Protein AF-A0A7S3BKG9-F1 (afdb_monomer_lite)

Foldseek 3Di:
DDDDDDPDPDDPPPPDDPPPDPQDLLNLLLVQLVLVLVLCVQPPVLSNVLSVQVNCVSCDPVNVVCVPPDDDDLVNSVPDPSNDPVNSVQSVVCSVPSHGPVSVVLVPDVLSVQLVVCPVPDVVCDSVNSNVD

Radius of gyration: 18.1 Å; chains: 1; bounding box: 58×47×40 Å

Organism: NCBI:txid676789

Sequence (133 aa):
AELQAPSELLPVCDDGGGDTGPETTNQSIARAFKELIACYTGRDEYRAKPAKRVLAVISGPQFGLAQHAKQFTLADARVLQGVGGKTLAKLEEVIRTGDLQRNRLNAADPKIAAEREMRCRIWGCGASTAAKL

Structure (mm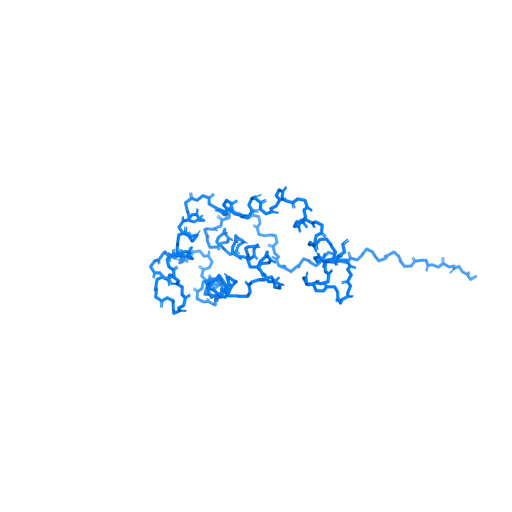CIF, N/CA/C/O backbone):
data_AF-A0A7S3BKG9-F1
#
_entry.id   AF-A0A7S3BKG9-F1
#
loop_
_atom_site.group_PDB
_atom_site.id
_atom_site.type_symbol
_atom_site.label_atom_id
_atom_site.label_alt_id
_atom_site.label_comp_id
_atom_site.label_asym_id
_atom_site.label_entity_id
_atom_site.label_seq_id
_atom_site.pdbx_PDB_ins_code
_atom_site.Cartn_x
_atom_site.Cartn_y
_atom_site.Cartn_z
_atom_site.occupancy
_atom_site.B_iso_or_equiv
_atom_site.auth_seq_id
_atom_site.auth_comp_id
_atom_site.auth_asym_id
_atom_site.auth_atom_id
_atom_site.pdbx_PDB_model_num
ATOM 1 N N . ALA A 1 1 ? 43.945 -32.062 3.521 1.00 45.38 1 ALA A N 1
ATOM 2 C CA . ALA A 1 1 ? 43.355 -30.712 3.564 1.00 45.38 1 ALA A CA 1
ATOM 3 C C . ALA A 1 1 ? 42.028 -30.795 2.831 1.00 45.38 1 ALA A C 1
ATOM 5 O O . ALA A 1 1 ? 42.006 -30.771 1.608 1.00 45.38 1 ALA A O 1
ATOM 6 N N . GLU A 1 2 ? 40.965 -31.080 3.574 1.00 38.84 2 GLU A N 1
ATOM 7 C CA . GLU A 1 2 ? 39.627 -31.309 3.029 1.00 38.84 2 GLU A CA 1
ATOM 8 C C . GLU A 1 2 ? 38.952 -29.960 2.751 1.00 38.84 2 GLU A C 1
ATOM 10 O O . GLU A 1 2 ? 38.921 -29.084 3.615 1.00 38.84 2 GLU A O 1
ATOM 15 N N . LEU A 1 3 ? 38.466 -29.779 1.518 1.00 41.75 3 LEU A N 1
ATOM 16 C CA . LEU A 1 3 ? 37.641 -28.641 1.117 1.00 41.75 3 LEU A CA 1
ATOM 17 C C . LEU A 1 3 ? 36.253 -28.800 1.743 1.00 41.75 3 LEU A C 1
ATOM 19 O O . LEU A 1 3 ? 35.457 -29.624 1.298 1.00 41.75 3 LEU A O 1
ATOM 23 N N . GLN A 1 4 ? 35.957 -27.988 2.750 1.00 33.22 4 GLN A N 1
ATOM 24 C CA . GLN A 1 4 ? 34.630 -27.897 3.344 1.00 33.22 4 GLN A CA 1
ATOM 25 C C . GLN A 1 4 ? 33.879 -26.737 2.680 1.00 33.22 4 GLN A C 1
ATOM 27 O O . GLN A 1 4 ? 34.243 -25.574 2.841 1.00 33.22 4 GLN A O 1
ATOM 32 N N . ALA A 1 5 ? 32.862 -27.059 1.880 1.00 44.72 5 ALA A N 1
ATOM 33 C CA . ALA A 1 5 ? 31.950 -26.071 1.316 1.00 44.72 5 ALA A CA 1
ATOM 34 C C . ALA A 1 5 ? 31.024 -25.537 2.425 1.00 44.72 5 ALA A C 1
ATOM 36 O O . ALA A 1 5 ? 30.349 -26.347 3.070 1.00 44.72 5 ALA A O 1
ATOM 37 N N . PRO A 1 6 ? 30.939 -24.216 2.660 1.00 40.06 6 PRO A N 1
ATOM 38 C CA . PRO A 1 6 ? 29.902 -23.676 3.519 1.00 40.06 6 PRO A CA 1
ATOM 39 C C . PRO A 1 6 ? 28.579 -23.671 2.748 1.00 40.06 6 PRO A C 1
ATOM 41 O O . PRO A 1 6 ? 28.355 -22.887 1.826 1.00 40.06 6 PRO A O 1
ATOM 44 N N . SER A 1 7 ? 27.715 -24.607 3.131 1.00 51.28 7 SER A N 1
ATOM 45 C CA . SER A 1 7 ? 26.286 -24.578 2.854 1.00 51.28 7 SER A CA 1
ATOM 46 C C . SER A 1 7 ? 25.671 -23.444 3.675 1.00 51.28 7 SER A C 1
ATOM 48 O O . SER A 1 7 ? 25.311 -23.642 4.832 1.00 51.28 7 SER A O 1
ATOM 50 N N . GLU A 1 8 ? 25.582 -22.248 3.101 1.00 39.81 8 GLU A N 1
ATOM 51 C CA . GLU A 1 8 ? 24.758 -21.173 3.652 1.00 39.81 8 GLU A CA 1
ATOM 52 C C . GLU A 1 8 ? 23.576 -20.945 2.715 1.00 39.81 8 GLU A C 1
ATOM 54 O O . GLU A 1 8 ? 23.630 -20.213 1.727 1.00 39.81 8 GLU A O 1
ATOM 59 N N . LEU A 1 9 ? 22.491 -21.650 3.041 1.00 40.66 9 LEU A N 1
ATOM 60 C CA . LEU A 1 9 ? 21.132 -21.218 2.754 1.00 40.66 9 LEU A CA 1
ATOM 61 C C . LEU A 1 9 ? 21.041 -19.730 3.092 1.00 40.66 9 LEU A C 1
ATOM 63 O O . LEU A 1 9 ? 21.071 -19.353 4.262 1.00 40.66 9 LEU A O 1
ATOM 67 N N . LEU A 1 10 ? 20.960 -18.893 2.059 1.00 38.03 10 LEU A N 1
ATOM 68 C CA . LEU A 1 10 ? 20.683 -17.477 2.234 1.00 38.03 10 LEU A CA 1
ATOM 69 C C . LEU A 1 10 ? 19.407 -17.348 3.079 1.00 38.03 10 LEU A C 1
ATOM 71 O O . LEU A 1 10 ? 18.390 -17.954 2.718 1.00 38.03 10 LEU A O 1
ATOM 75 N N . PRO A 1 11 ? 19.431 -16.588 4.187 1.00 38.78 11 PRO A N 1
ATOM 76 C CA . PRO A 1 11 ? 18.224 -16.315 4.936 1.00 38.78 11 PRO A CA 1
ATOM 77 C C . PRO A 1 11 ? 17.265 -15.578 4.005 1.00 38.78 11 PRO A C 1
ATOM 79 O O . PRO A 1 11 ? 17.556 -14.491 3.500 1.00 38.78 11 PRO A O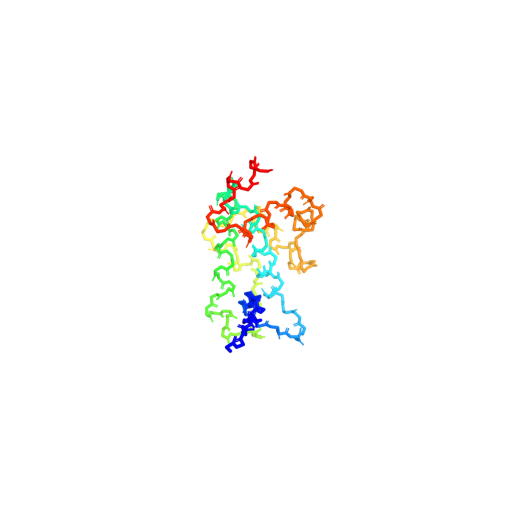 1
ATOM 82 N N . VAL A 1 12 ? 16.110 -16.195 3.762 1.00 42.94 12 VAL A N 1
ATOM 83 C CA . VAL A 1 12 ? 14.924 -15.472 3.320 1.00 42.94 12 VAL A CA 1
ATOM 84 C C . VAL A 1 12 ? 14.772 -14.319 4.307 1.00 42.94 12 VAL A C 1
ATOM 86 O O . VAL A 1 12 ? 14.744 -14.561 5.513 1.00 42.94 12 VAL A O 1
ATOM 89 N N . CYS A 1 13 ? 14.766 -13.079 3.818 1.00 35.78 13 CYS A N 1
ATOM 90 C CA . CYS A 1 13 ? 14.485 -11.912 4.646 1.00 35.78 13 CYS A CA 1
ATOM 91 C C . CYS A 1 13 ? 13.044 -12.025 5.162 1.00 35.78 13 CYS A C 1
ATOM 93 O O . CYS A 1 13 ? 12.105 -11.524 4.544 1.00 35.78 13 CYS A O 1
ATOM 95 N N . ASP A 1 14 ? 12.881 -12.749 6.265 1.00 47.59 14 ASP A N 1
ATOM 96 C CA . ASP A 1 14 ? 11.697 -12.779 7.105 1.00 47.59 14 ASP A CA 1
ATOM 97 C C . ASP A 1 14 ? 11.743 -11.531 7.992 1.00 47.59 14 ASP A C 1
ATOM 99 O O . ASP A 1 14 ? 12.134 -11.561 9.156 1.00 47.59 14 ASP A O 1
ATOM 103 N N . ASP A 1 15 ? 11.409 -10.382 7.405 1.00 42.84 15 ASP A N 1
ATOM 104 C CA . ASP A 1 15 ? 11.136 -9.171 8.174 1.00 42.84 15 ASP A CA 1
ATOM 105 C C . ASP A 1 15 ? 9.692 -9.222 8.692 1.00 42.84 15 ASP A C 1
ATOM 107 O O . ASP A 1 15 ? 8.795 -8.520 8.213 1.00 42.84 15 ASP A O 1
ATOM 111 N N . GLY A 1 16 ? 9.492 -10.061 9.710 1.00 39.16 16 GLY A N 1
ATOM 112 C CA . GLY A 1 16 ? 8.483 -9.833 10.736 1.00 39.16 16 GLY A CA 1
ATOM 113 C C . GLY A 1 16 ? 7.251 -10.729 10.680 1.00 39.16 16 GLY A C 1
ATOM 114 O O . GLY A 1 16 ? 6.204 -10.314 10.191 1.00 39.16 16 GLY A O 1
ATOM 115 N N . GLY A 1 17 ? 7.353 -11.871 11.361 1.00 37.31 17 GLY A N 1
ATOM 116 C CA . GLY A 1 17 ? 6.283 -12.395 12.209 1.00 37.31 17 GLY A CA 1
ATOM 117 C C . GLY A 1 17 ? 5.157 -13.101 11.464 1.00 37.31 17 GLY A C 1
ATOM 118 O O . GLY A 1 17 ? 4.135 -12.502 11.134 1.00 37.31 17 GLY A O 1
ATOM 119 N N . GLY A 1 18 ? 5.310 -14.415 11.301 1.00 34.75 18 GLY A N 1
ATOM 120 C CA . GLY A 1 18 ? 4.194 -15.327 11.076 1.00 34.75 18 GLY A CA 1
ATOM 121 C C . GLY A 1 18 ? 3.268 -15.352 12.292 1.00 34.75 18 GLY A C 1
ATOM 122 O O . GLY A 1 18 ? 3.409 -16.196 13.170 1.00 34.75 18 GLY A O 1
ATOM 123 N N . ASP A 1 19 ? 2.334 -14.410 12.346 1.00 39.31 19 ASP A N 1
ATOM 124 C CA . ASP A 1 19 ? 1.248 -14.382 13.319 1.00 39.31 19 ASP A CA 1
ATOM 125 C C . ASP A 1 19 ? 0.071 -15.176 12.730 1.00 39.31 19 ASP A C 1
ATOM 127 O O . ASP A 1 19 ? -0.783 -14.644 12.022 1.00 39.31 19 ASP A O 1
ATOM 131 N N . THR A 1 20 ? 0.062 -16.497 12.934 1.00 40.81 20 THR A N 1
ATOM 132 C CA . THR A 1 20 ? -1.030 -17.393 12.508 1.00 40.81 20 THR A CA 1
ATOM 133 C C . THR A 1 20 ? -2.229 -17.303 13.460 1.00 40.81 20 THR A C 1
ATOM 135 O O . THR A 1 20 ? -2.703 -18.312 13.985 1.00 40.81 20 THR A O 1
ATOM 138 N N . GLY A 1 21 ? -2.702 -16.082 13.710 1.00 41.19 21 GLY A N 1
ATOM 139 C CA . GLY A 1 21 ? -4.012 -15.778 14.284 1.00 41.19 21 GLY A CA 1
ATOM 140 C C . GLY A 1 21 ? -5.009 -15.372 13.188 1.00 41.19 21 GLY A C 1
ATOM 141 O O . GLY A 1 21 ? -4.619 -15.217 12.029 1.00 41.19 21 GLY A O 1
ATOM 142 N N . PRO A 1 22 ? -6.307 -15.200 13.499 1.00 52.31 22 PRO A N 1
ATOM 143 C CA . PRO A 1 22 ? -7.245 -14.612 12.545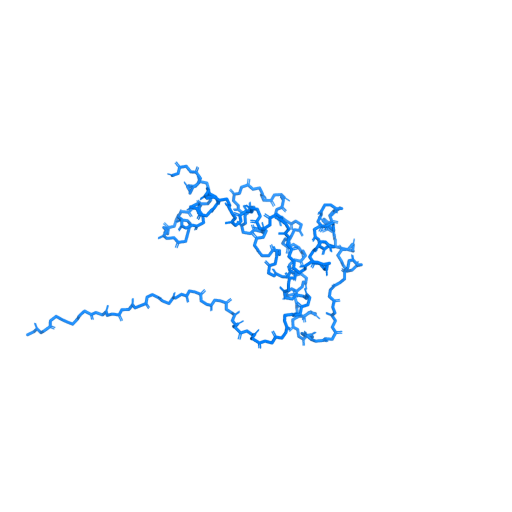 1.00 52.31 22 PRO A CA 1
ATOM 144 C C . PRO A 1 22 ? -6.749 -13.219 12.134 1.00 52.31 22 PRO A C 1
ATOM 146 O O . PRO A 1 22 ? -6.583 -12.345 12.986 1.00 52.31 22 PRO A O 1
ATOM 149 N N . GLU A 1 23 ? -6.499 -13.029 10.833 1.00 61.72 23 GLU A N 1
ATOM 150 C CA . GLU A 1 23 ? -5.982 -11.773 10.285 1.00 61.72 23 GLU A CA 1
ATOM 151 C C . GLU A 1 23 ? -6.898 -10.614 10.701 1.00 61.72 23 GLU A C 1
ATOM 153 O O . GLU A 1 23 ? -8.091 -10.588 10.385 1.00 61.72 23 GLU A O 1
ATOM 158 N N . THR A 1 24 ? -6.355 -9.653 11.449 1.00 75.06 24 THR A N 1
ATOM 159 C CA . THR A 1 24 ? -7.131 -8.475 11.852 1.00 75.06 24 THR A CA 1
ATOM 160 C C . THR A 1 24 ? -7.310 -7.539 10.658 1.00 75.06 24 THR A C 1
ATOM 162 O O . THR A 1 24 ? -6.444 -7.442 9.791 1.00 75.06 24 THR A O 1
ATOM 165 N N . THR A 1 25 ? -8.395 -6.760 10.617 1.00 80.94 25 THR A N 1
ATOM 166 C CA . THR A 1 25 ? -8.621 -5.787 9.528 1.00 80.94 25 THR A CA 1
ATOM 167 C C . THR A 1 25 ? -7.432 -4.837 9.326 1.00 80.94 25 THR A C 1
ATOM 169 O O . THR A 1 25 ? -7.105 -4.488 8.195 1.00 80.94 25 THR A O 1
ATOM 172 N N . ASN A 1 26 ? -6.739 -4.451 10.402 1.00 82.56 26 ASN A N 1
ATOM 173 C CA . ASN A 1 26 ? -5.545 -3.607 10.323 1.00 82.56 26 ASN A CA 1
ATOM 174 C C . ASN A 1 26 ? -4.382 -4.326 9.619 1.00 82.56 26 ASN A C 1
ATOM 176 O O . ASN A 1 26 ? -3.680 -3.697 8.828 1.00 82.56 26 ASN A O 1
ATOM 180 N N . GLN A 1 27 ? -4.200 -5.630 9.859 1.00 83.94 27 GLN A N 1
ATOM 181 C CA . GLN A 1 27 ? -3.217 -6.453 9.147 1.00 83.94 27 GLN A CA 1
ATOM 182 C C . GLN A 1 27 ? -3.568 -6.571 7.658 1.00 83.94 27 GLN A C 1
ATOM 184 O O . GLN A 1 27 ? -2.689 -6.354 6.822 1.00 83.94 27 GLN A O 1
ATOM 189 N N . SER A 1 28 ? -4.842 -6.795 7.311 1.00 85.69 28 SER A N 1
ATOM 190 C CA . SER A 1 28 ? -5.301 -6.823 5.912 1.00 85.69 28 SER A CA 1
ATOM 191 C C . SER A 1 28 ? -5.023 -5.498 5.194 1.00 85.69 28 SER A C 1
ATOM 193 O O . SER A 1 28 ? -4.452 -5.482 4.102 1.00 85.69 28 SER A O 1
ATOM 195 N N . ILE A 1 29 ? -5.355 -4.364 5.828 1.00 88.06 29 ILE A N 1
ATOM 196 C CA . ILE A 1 29 ? -5.075 -3.030 5.276 1.00 88.06 29 ILE A CA 1
ATOM 197 C C . ILE A 1 29 ? -3.570 -2.813 5.130 1.00 88.06 29 ILE A C 1
ATOM 199 O O . ILE A 1 29 ? -3.116 -2.367 4.074 1.00 88.06 29 ILE A O 1
ATOM 203 N N . ALA A 1 30 ? -2.783 -3.149 6.154 1.00 88.75 30 ALA A N 1
ATOM 204 C CA . ALA A 1 30 ? -1.338 -2.986 6.116 1.00 88.75 30 ALA A CA 1
ATOM 205 C C . ALA A 1 30 ? -0.704 -3.817 4.992 1.00 88.75 30 ALA A C 1
ATOM 207 O O . ALA A 1 30 ? 0.097 -3.277 4.227 1.00 88.75 30 ALA A O 1
ATOM 208 N N . ARG A 1 31 ? -1.089 -5.092 4.836 1.00 89.75 31 ARG A N 1
ATOM 209 C CA . ARG A 1 31 ? -0.620 -5.956 3.742 1.00 89.75 31 ARG A CA 1
ATOM 210 C C . ARG A 1 31 ? -0.990 -5.368 2.385 1.00 89.75 31 ARG A C 1
ATOM 212 O O . ARG A 1 31 ? -0.105 -5.120 1.566 1.00 89.75 31 ARG A O 1
ATOM 219 N N . ALA A 1 32 ? -2.271 -5.075 2.170 1.00 91.00 32 ALA A N 1
ATOM 220 C CA . ALA A 1 32 ? -2.755 -4.591 0.884 1.00 91.00 32 ALA A CA 1
ATOM 221 C C . ALA A 1 32 ? -2.078 -3.269 0.479 1.00 91.00 32 ALA A C 1
ATOM 223 O O . ALA A 1 32 ? -1.678 -3.084 -0.674 1.00 91.00 32 ALA A O 1
ATOM 224 N N . PHE A 1 33 ? -1.880 -2.349 1.428 1.00 91.38 33 PHE A N 1
ATOM 225 C CA . PHE A 1 33 ? -1.200 -1.085 1.154 1.00 91.38 33 PHE A CA 1
ATOM 226 C C . PHE A 1 33 ? 0.311 -1.259 0.963 1.00 91.38 33 PHE A C 1
ATOM 228 O O . PHE A 1 33 ? 0.865 -0.588 0.093 1.00 91.38 33 PHE A O 1
ATOM 235 N N . LYS A 1 34 ? 0.982 -2.167 1.689 1.00 90.81 34 LYS A N 1
ATOM 236 C CA . LYS A 1 34 ? 2.400 -2.506 1.452 1.00 90.81 34 LYS A CA 1
ATOM 237 C C . LYS A 1 34 ? 2.622 -2.997 0.020 1.00 90.81 34 LYS A C 1
ATOM 239 O O . LYS A 1 34 ? 3.497 -2.477 -0.672 1.00 90.81 34 LYS A O 1
ATOM 244 N N . GLU A 1 35 ? 1.802 -3.932 -0.450 1.00 89.44 35 GLU A N 1
ATOM 245 C CA . GLU A 1 35 ? 1.881 -4.462 -1.818 1.00 89.44 35 GLU A CA 1
ATOM 246 C C . GLU A 1 35 ? 1.613 -3.385 -2.873 1.00 89.44 35 GLU A C 1
ATOM 248 O O . GLU A 1 35 ? 2.358 -3.249 -3.850 1.00 89.44 35 GLU A O 1
ATOM 253 N N . LEU A 1 36 ? 0.596 -2.551 -2.642 1.00 89.25 36 LEU A N 1
ATOM 254 C CA . LEU A 1 36 ? 0.272 -1.435 -3.522 1.00 89.25 36 LEU A CA 1
ATOM 255 C C . LEU A 1 36 ? 1.440 -0.440 -3.624 1.00 89.25 36 LEU A C 1
ATOM 257 O O . LEU A 1 36 ? 1.779 0.021 -4.716 1.00 89.25 36 LEU A O 1
ATOM 261 N N . ILE A 1 37 ? 2.067 -0.107 -2.492 1.00 89.75 37 ILE A N 1
ATOM 262 C CA . ILE A 1 37 ? 3.234 0.779 -2.431 1.00 89.75 37 ILE A CA 1
ATOM 263 C C . ILE A 1 37 ? 4.415 0.149 -3.165 1.00 89.75 37 ILE A C 1
ATOM 265 O O . ILE A 1 37 ? 5.072 0.846 -3.940 1.00 89.75 37 ILE A O 1
ATOM 269 N N . ALA A 1 38 ? 4.679 -1.143 -2.968 1.00 84.94 38 ALA A N 1
ATOM 270 C CA . ALA A 1 38 ? 5.769 -1.848 -3.638 1.00 84.94 38 ALA A CA 1
ATOM 271 C C . ALA A 1 38 ? 5.624 -1.812 -5.169 1.00 84.94 38 ALA A C 1
ATOM 273 O O . ALA A 1 38 ? 6.620 -1.618 -5.873 1.00 84.94 38 ALA A O 1
ATOM 274 N N . CYS A 1 39 ? 4.388 -1.909 -5.673 1.00 84.38 39 CYS A N 1
ATOM 275 C CA . CYS A 1 39 ? 4.083 -1.813 -7.101 1.00 84.38 39 CYS A CA 1
ATOM 276 C C . CYS A 1 39 ? 4.314 -0.408 -7.682 1.00 84.38 39 CYS A C 1
ATOM 278 O O . CYS A 1 39 ? 4.733 -0.280 -8.832 1.00 84.38 39 CYS A O 1
ATOM 280 N N . TYR A 1 40 ? 4.036 0.655 -6.920 1.00 83.69 40 TYR A N 1
ATOM 281 C CA . TYR A 1 40 ? 4.221 2.034 -7.396 1.00 83.69 40 TYR A CA 1
ATOM 282 C C . TYR A 1 40 ? 5.622 2.596 -7.142 1.00 83.69 40 TYR A C 1
ATOM 284 O O . TYR A 1 40 ? 6.049 3.506 -7.854 1.00 83.69 40 TYR A O 1
ATOM 292 N N . THR A 1 41 ? 6.339 2.089 -6.140 1.00 78.62 41 THR A N 1
ATOM 293 C CA . THR A 1 41 ? 7.657 2.609 -5.756 1.00 78.62 41 THR A CA 1
ATOM 294 C C . THR A 1 41 ? 8.646 2.439 -6.906 1.00 78.62 41 THR A C 1
ATOM 296 O O . THR A 1 41 ? 8.876 1.327 -7.380 1.00 78.62 41 THR A O 1
ATOM 299 N N . GLY A 1 42 ? 9.217 3.561 -7.354 1.00 70.44 42 GLY A N 1
ATOM 300 C CA . GLY A 1 42 ? 10.124 3.619 -8.501 1.00 70.44 42 GLY A CA 1
ATOM 301 C C . GLY A 1 42 ? 9.449 3.702 -9.879 1.00 70.44 42 GLY A C 1
ATOM 302 O O . GLY A 1 42 ? 10.155 3.756 -10.879 1.00 70.44 42 GLY A O 1
ATOM 303 N N . ARG A 1 43 ? 8.108 3.755 -9.944 1.00 74.62 43 ARG A N 1
ATOM 304 C CA . ARG A 1 43 ? 7.342 4.052 -11.173 1.00 74.62 43 ARG A CA 1
ATOM 305 C C . ARG A 1 43 ? 6.527 5.339 -11.051 1.00 74.62 43 ARG A C 1
ATOM 307 O O . ARG A 1 43 ? 6.560 6.178 -11.941 1.00 74.62 43 ARG A O 1
ATOM 314 N N . ASP A 1 44 ? 5.794 5.490 -9.947 1.00 81.12 44 ASP A N 1
ATOM 315 C CA . ASP A 1 44 ? 4.930 6.643 -9.674 1.00 81.12 44 ASP A CA 1
ATOM 316 C C . ASP A 1 44 ? 4.873 6.915 -8.159 1.00 81.12 44 ASP A C 1
ATOM 318 O O . ASP A 1 44 ? 3.996 6.448 -7.423 1.00 81.12 44 ASP A O 1
ATOM 322 N N . GLU A 1 45 ? 5.849 7.690 -7.682 1.00 82.62 45 GLU A N 1
ATOM 323 C CA . GLU A 1 45 ? 5.982 8.082 -6.274 1.00 82.62 45 GLU A CA 1
ATOM 324 C C . GLU A 1 45 ? 4.754 8.874 -5.783 1.00 82.62 45 GLU A C 1
ATOM 326 O O . GLU A 1 45 ? 4.362 8.772 -4.617 1.00 82.62 45 GLU A O 1
ATOM 331 N N . TYR A 1 46 ? 4.108 9.645 -6.668 1.00 84.19 46 TYR A N 1
ATOM 332 C CA . TYR A 1 46 ? 2.932 10.448 -6.331 1.00 84.19 46 TYR A CA 1
ATOM 333 C C . TYR A 1 46 ? 1.735 9.568 -5.972 1.00 84.19 46 TYR A C 1
ATOM 335 O O . TYR A 1 46 ? 1.002 9.892 -5.037 1.00 84.19 46 TYR A O 1
ATOM 343 N N . ARG A 1 47 ? 1.569 8.421 -6.642 1.00 82.75 47 ARG A N 1
ATO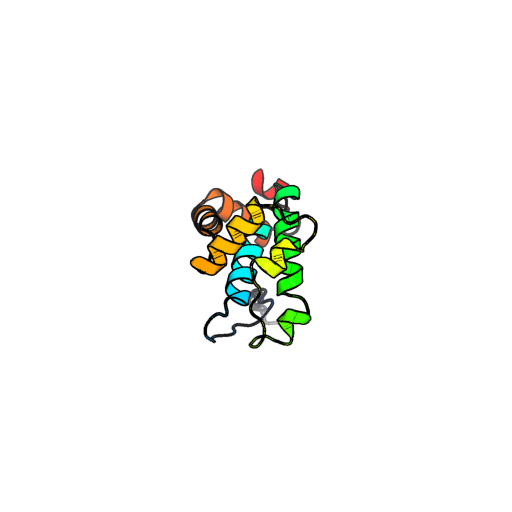M 344 C CA . ARG A 1 47 ? 0.538 7.427 -6.294 1.00 82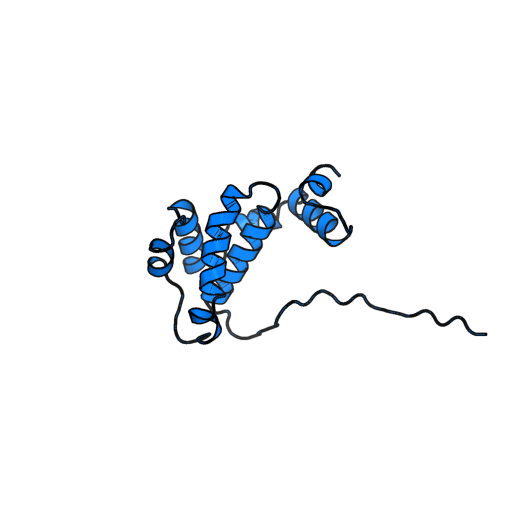.75 47 ARG A CA 1
ATOM 345 C C . ARG A 1 47 ? 0.863 6.635 -5.034 1.00 82.75 47 ARG A C 1
ATOM 347 O O . ARG A 1 47 ? -0.061 6.225 -4.331 1.00 82.75 47 ARG A O 1
ATOM 354 N N . ALA A 1 48 ? 2.144 6.436 -4.732 1.00 86.31 48 ALA A N 1
ATOM 355 C CA . ALA A 1 48 ? 2.575 5.724 -3.532 1.00 86.31 48 ALA A CA 1
ATOM 356 C C . ALA A 1 48 ? 2.426 6.572 -2.256 1.00 86.31 48 ALA A C 1
ATOM 358 O O . ALA A 1 48 ? 2.079 6.039 -1.205 1.00 86.31 48 ALA A O 1
ATOM 359 N N . LYS A 1 49 ? 2.656 7.892 -2.327 1.00 88.94 49 LYS A N 1
ATOM 360 C CA . LYS A 1 49 ? 2.679 8.796 -1.157 1.00 88.94 49 LYS A CA 1
ATOM 361 C C . LYS A 1 49 ? 1.414 8.738 -0.280 1.00 88.94 49 LYS A C 1
ATOM 363 O O . LYS A 1 49 ? 1.568 8.566 0.929 1.00 88.94 49 LYS A O 1
ATOM 368 N N . PRO A 1 50 ? 0.182 8.843 -0.815 1.00 87.44 50 PRO A N 1
ATOM 369 C CA . PRO A 1 50 ? -1.023 8.735 0.007 1.00 87.44 50 PRO A CA 1
ATOM 370 C C . PRO A 1 50 ? -1.165 7.363 0.675 1.00 87.44 50 PRO A C 1
ATOM 372 O O . PRO A 1 50 ? -1.574 7.285 1.828 1.00 87.44 50 PRO A O 1
ATOM 375 N N . ALA A 1 51 ? -0.784 6.288 -0.023 1.00 88.12 51 ALA A N 1
ATOM 376 C CA . ALA A 1 51 ? -0.811 4.935 0.526 1.00 88.12 51 ALA A CA 1
ATOM 377 C C . ALA A 1 51 ? 0.227 4.754 1.650 1.00 88.12 51 ALA A C 1
ATOM 379 O O . ALA A 1 51 ? -0.096 4.187 2.691 1.00 88.12 51 ALA A O 1
ATOM 380 N N . LYS A 1 52 ? 1.438 5.311 1.490 1.00 89.56 52 LYS A N 1
ATOM 381 C CA . LYS A 1 52 ? 2.482 5.334 2.532 1.00 89.56 52 LYS A CA 1
ATOM 382 C C . LYS A 1 52 ? 1.998 6.038 3.805 1.00 89.56 52 LYS A C 1
ATOM 384 O O . LYS A 1 52 ? 2.288 5.570 4.898 1.00 89.56 52 LYS A O 1
ATOM 389 N N . ARG A 1 53 ? 1.232 7.131 3.676 1.00 87.69 53 ARG A N 1
ATOM 390 C CA . ARG A 1 53 ? 0.656 7.854 4.828 1.00 87.69 53 ARG A CA 1
ATOM 391 C C . ARG A 1 53 ? -0.348 7.004 5.603 1.00 87.69 53 ARG A C 1
ATOM 393 O O . ARG A 1 53 ? -0.257 6.948 6.821 1.00 87.69 53 ARG A O 1
ATOM 400 N N . VAL A 1 54 ? -1.263 6.330 4.904 1.00 86.19 54 VAL A N 1
ATOM 401 C CA . VAL A 1 54 ? -2.224 5.406 5.535 1.00 86.19 54 VAL A CA 1
ATOM 402 C C . VAL A 1 54 ? -1.483 4.284 6.264 1.00 86.19 54 VAL A C 1
ATOM 404 O O . VAL A 1 54 ? -1.747 4.036 7.437 1.00 86.19 54 VAL A O 1
ATOM 407 N N . LEU A 1 55 ? -0.493 3.669 5.609 1.00 88.31 55 LEU A N 1
ATOM 408 C CA . LEU A 1 55 ? 0.311 2.608 6.212 1.00 88.31 55 LEU A CA 1
ATOM 409 C C . LEU A 1 55 ? 1.063 3.083 7.467 1.00 88.31 55 LEU A C 1
ATOM 411 O O . LEU A 1 55 ? 1.060 2.382 8.470 1.00 88.31 55 LEU A O 1
ATOM 415 N N . ALA A 1 56 ? 1.659 4.278 7.442 1.00 85.81 56 ALA A N 1
ATOM 416 C CA . ALA A 1 56 ? 2.401 4.821 8.581 1.00 85.81 56 ALA A CA 1
ATOM 417 C C . ALA A 1 56 ? 1.528 5.018 9.831 1.00 85.81 56 ALA A C 1
ATOM 419 O O . ALA A 1 56 ? 2.010 4.856 10.948 1.00 85.81 56 ALA A O 1
ATOM 420 N N . VAL A 1 57 ? 0.246 5.349 9.653 1.00 83.94 57 VAL A N 1
ATOM 421 C CA . VAL A 1 57 ? -0.694 5.500 10.772 1.00 83.94 57 VAL A CA 1
ATOM 422 C C . VAL A 1 57 ? -1.064 4.139 11.351 1.00 83.94 57 VAL A C 1
ATOM 424 O O . VAL A 1 57 ? -0.987 3.958 12.561 1.00 83.94 57 VAL A O 1
ATOM 427 N N . ILE A 1 58 ? -1.390 3.169 10.494 1.00 80.00 58 ILE A N 1
ATOM 428 C CA . ILE A 1 58 ? -1.788 1.812 10.907 1.00 80.00 58 ILE A CA 1
ATOM 429 C C . ILE A 1 58 ? -0.619 1.051 11.542 1.00 80.00 58 ILE A C 1
ATOM 431 O O . ILE A 1 58 ? -0.809 0.292 12.485 1.00 80.00 58 ILE A O 1
ATOM 435 N N . SER A 1 59 ? 0.600 1.255 11.043 1.00 76.38 59 SER A N 1
ATOM 436 C CA . SER A 1 59 ? 1.823 0.690 11.624 1.00 76.38 59 SER A CA 1
ATOM 437 C C . SER A 1 59 ? 2.389 1.533 12.773 1.00 76.38 59 SER A C 1
ATOM 439 O O . SER A 1 59 ? 3.391 1.155 13.373 1.00 76.38 59 SER A O 1
ATOM 441 N N . GLY A 1 60 ? 1.778 2.680 13.077 1.00 72.00 60 GLY A N 1
ATOM 442 C CA . GLY A 1 60 ? 2.204 3.559 14.156 1.00 72.00 60 GLY A CA 1
ATOM 443 C C . GLY A 1 60 ? 1.868 2.990 15.540 1.00 72.00 60 GLY A C 1
ATOM 444 O O . GLY A 1 60 ? 0.962 2.166 15.675 1.00 72.00 60 GLY A O 1
ATOM 445 N N . PRO A 1 61 ? 2.534 3.470 16.605 1.00 60.38 61 PRO A N 1
ATOM 446 C CA . PRO A 1 61 ? 2.393 2.930 17.963 1.00 60.38 61 PRO A CA 1
ATOM 447 C C . PRO A 1 61 ? 0.954 2.968 18.503 1.00 60.38 61 PRO A C 1
ATOM 449 O O . PRO A 1 61 ? 0.580 2.118 19.303 1.00 60.38 61 PRO A O 1
ATOM 452 N N . GLN A 1 62 ? 0.123 3.897 18.014 1.00 63.09 62 GLN A N 1
ATOM 453 C CA . GLN A 1 62 ? -1.296 4.020 18.380 1.00 63.09 62 GLN A CA 1
ATOM 454 C C . GLN A 1 62 ? -2.131 2.784 18.002 1.00 63.09 62 GLN A C 1
ATOM 456 O O . GLN A 1 62 ? -3.101 2.469 18.683 1.00 63.09 62 GLN A O 1
ATOM 461 N N . PHE A 1 63 ? -1.750 2.090 16.926 1.00 63.75 63 PHE A N 1
ATOM 462 C CA . PHE A 1 63 ? -2.411 0.880 16.431 1.00 63.75 63 PHE A CA 1
ATOM 463 C C . PHE A 1 63 ? -1.541 -0.373 16.632 1.00 63.75 63 PHE A C 1
ATOM 465 O O . PHE A 1 63 ? -2.073 -1.470 16.771 1.00 63.75 63 PHE A O 1
ATOM 472 N N . GLY A 1 64 ? -0.216 -0.209 16.714 1.00 53.75 64 GLY A N 1
ATOM 473 C CA . GLY A 1 64 ? 0.751 -1.286 16.939 1.00 53.75 64 GLY A CA 1
ATOM 474 C C . GLY A 1 64 ? 0.840 -1.790 18.384 1.00 53.75 64 GLY A C 1
ATOM 475 O O . GLY A 1 64 ? 1.156 -2.955 18.579 1.00 53.75 64 GLY A O 1
ATOM 476 N N . LEU A 1 65 ? 0.532 -0.965 19.395 1.00 48.81 65 LEU A N 1
ATOM 477 C CA . LEU A 1 65 ? 0.471 -1.406 20.804 1.00 48.81 65 LEU A CA 1
ATOM 478 C C . LEU A 1 65 ? -0.919 -1.924 21.202 1.00 48.81 65 LEU A C 1
ATOM 480 O O . LEU A 1 65 ? -1.070 -2.630 22.193 1.00 48.81 65 LEU A O 1
ATOM 484 N N . ALA A 1 66 ? -1.938 -1.575 20.417 1.00 52.16 66 ALA A N 1
ATOM 485 C CA . ALA A 1 66 ? -3.336 -1.902 20.655 1.00 52.16 66 ALA A CA 1
ATOM 486 C C . ALA A 1 66 ? -3.860 -2.889 19.604 1.00 52.16 66 ALA A C 1
ATOM 488 O O . ALA A 1 66 ? -4.985 -2.714 19.131 1.00 52.16 66 ALA A O 1
ATOM 489 N N . GLN A 1 67 ? -3.056 -3.906 19.249 1.00 51.06 67 GLN A N 1
ATOM 490 C CA . GLN A 1 67 ? -3.304 -4.885 18.170 1.00 51.06 67 GLN A CA 1
ATOM 491 C C . GLN A 1 67 ? -4.719 -5.510 18.173 1.00 51.06 67 GLN A C 1
ATOM 493 O O . GLN A 1 67 ? -5.148 -6.036 17.149 1.00 51.06 67 GLN A O 1
ATOM 498 N N . HIS A 1 68 ? -5.479 -5.375 19.269 1.00 49.44 68 HIS A N 1
ATOM 499 C CA . HIS A 1 68 ? -6.852 -5.866 19.415 1.00 49.44 68 HIS A CA 1
ATOM 500 C C . HIS A 1 68 ? -7.925 -4.829 19.816 1.00 49.44 68 HIS A C 1
ATOM 502 O O . HIS A 1 68 ? -9.099 -5.185 19.824 1.00 49.44 68 HIS A O 1
ATOM 508 N N . ALA A 1 69 ? -7.594 -3.570 20.141 1.00 52.72 69 ALA A N 1
ATOM 509 C CA . ALA A 1 69 ? -8.573 -2.646 20.747 1.00 52.72 69 ALA A CA 1
ATOM 510 C C . ALA A 1 69 ? -9.114 -1.554 19.808 1.00 52.72 69 ALA A C 1
ATOM 512 O O . ALA A 1 69 ? -10.228 -1.075 20.016 1.00 52.72 69 ALA A O 1
ATOM 513 N N . LYS A 1 70 ? -8.361 -1.145 18.775 1.00 67.62 70 LYS A N 1
ATOM 514 C CA . LYS A 1 70 ? -8.793 -0.070 17.866 1.00 67.62 70 LYS A CA 1
ATOM 515 C C . LYS A 1 70 ? -8.614 -0.463 16.402 1.00 67.62 70 LYS A C 1
ATOM 517 O O . LYS A 1 70 ? -7.504 -0.521 15.876 1.00 67.62 70 LYS A O 1
ATOM 522 N N . GLN A 1 71 ? -9.732 -0.718 15.732 1.00 72.50 71 GLN A N 1
ATOM 523 C CA . GLN A 1 71 ? -9.771 -0.920 14.287 1.00 72.50 71 GLN A CA 1
ATOM 524 C C . GLN A 1 71 ? -9.565 0.428 13.585 1.00 72.50 71 GLN A C 1
ATOM 526 O O . GLN A 1 71 ? -10.168 1.428 13.972 1.00 72.50 71 GLN A O 1
ATOM 531 N N . PHE A 1 72 ? -8.701 0.467 12.573 1.00 79.44 72 PHE A N 1
ATOM 532 C CA . PHE A 1 72 ? -8.524 1.645 11.732 1.00 79.44 72 PHE A CA 1
ATOM 533 C C . PHE A 1 72 ? -9.737 1.807 10.815 1.00 79.44 72 PHE A C 1
ATOM 535 O O . PHE A 1 72 ? -10.135 0.867 10.125 1.00 79.44 72 PHE A O 1
ATOM 542 N N . THR A 1 73 ? -10.329 2.999 10.798 1.00 81.88 73 THR A N 1
ATOM 543 C CA . THR A 1 73 ? -11.575 3.267 10.073 1.00 81.88 73 THR A CA 1
ATOM 544 C C . THR A 1 73 ? -11.385 4.256 8.924 1.00 81.88 73 THR A C 1
ATOM 546 O O . THR A 1 73 ? -10.392 4.979 8.822 1.00 81.88 73 THR A O 1
ATOM 549 N N . LEU A 1 74 ? -12.397 4.352 8.056 1.00 83.62 74 LEU A N 1
ATOM 550 C CA . LEU A 1 74 ? -12.447 5.384 7.016 1.00 83.62 74 LEU A CA 1
ATOM 551 C C . LEU A 1 74 ? -12.438 6.807 7.593 1.00 83.62 74 LEU A C 1
ATOM 553 O O . LEU A 1 74 ? -11.922 7.716 6.943 1.00 83.62 74 LEU A O 1
ATOM 557 N N . ALA A 1 75 ? -12.996 7.014 8.789 1.00 82.75 75 ALA A N 1
ATOM 558 C CA . ALA A 1 75 ? -12.985 8.316 9.450 1.00 82.75 75 ALA A CA 1
ATOM 559 C C . ALA A 1 75 ? -11.556 8.730 9.831 1.00 82.75 75 ALA A C 1
ATOM 561 O O . ALA A 1 75 ? -11.160 9.863 9.554 1.00 82.75 75 ALA A O 1
ATOM 562 N N . ASP A 1 76 ? -10.761 7.789 10.351 1.00 81.25 76 ASP A N 1
ATOM 563 C CA . ASP A 1 76 ? -9.348 8.017 10.673 1.00 81.25 76 ASP A CA 1
ATOM 564 C C . ASP A 1 76 ? -8.537 8.379 9.422 1.00 81.25 76 ASP A C 1
ATOM 566 O O . ASP A 1 76 ? -7.654 9.229 9.470 1.00 81.25 76 ASP A O 1
ATOM 570 N N . ALA A 1 77 ? -8.855 7.785 8.269 1.00 82.56 77 ALA A N 1
ATOM 571 C CA . ALA A 1 77 ? -8.169 8.098 7.018 1.00 82.56 77 ALA A CA 1
ATOM 572 C C . ALA A 1 77 ? -8.566 9.455 6.415 1.00 82.56 77 ALA A C 1
ATOM 574 O O . ALA A 1 77 ? -7.741 10.094 5.763 1.00 82.56 77 ALA A O 1
ATOM 575 N N . ARG A 1 78 ? -9.809 9.910 6.619 1.00 84.88 78 ARG A N 1
ATOM 576 C CA . ARG A 1 78 ? -10.309 11.195 6.088 1.00 84.88 78 ARG A CA 1
ATOM 577 C C . ARG A 1 78 ? -9.627 12.405 6.714 1.00 84.88 78 ARG A C 1
ATOM 579 O O . ARG A 1 78 ? -9.496 13.428 6.050 1.00 84.88 78 ARG A O 1
ATOM 586 N N . VAL A 1 79 ? -9.189 12.290 7.966 1.00 84.69 79 VAL A N 1
ATOM 587 C CA . VAL A 1 79 ? -8.477 13.371 8.663 1.00 84.69 79 VAL A CA 1
ATOM 588 C C . VAL A 1 79 ? -6.996 13.459 8.273 1.00 84.69 79 VAL A C 1
ATOM 590 O O . VAL A 1 79 ? -6.317 14.416 8.640 1.00 84.69 79 VAL A O 1
ATOM 593 N N . LEU A 1 80 ? -6.474 12.495 7.504 1.00 81.81 80 LEU A N 1
ATOM 594 C CA . LEU A 1 80 ? -5.076 12.489 7.078 1.00 81.81 80 LEU A CA 1
ATOM 595 C C . LEU A 1 80 ? -4.841 13.454 5.913 1.00 81.81 80 LEU A C 1
ATOM 597 O O . LEU A 1 80 ? -5.316 13.257 4.792 1.00 81.81 80 LEU A O 1
ATOM 601 N N . GLN A 1 81 ? -4.001 14.462 6.149 1.00 80.38 81 GLN A N 1
ATOM 602 C CA . GLN A 1 81 ? -3.589 15.399 5.109 1.00 80.38 81 GLN A CA 1
ATOM 603 C C . GLN A 1 81 ? -2.934 14.663 3.925 1.00 80.38 81 GLN A C 1
ATOM 605 O O . GLN A 1 81 ? -1.958 13.919 4.080 1.00 80.38 81 GLN A O 1
ATOM 610 N N . GLY A 1 82 ? -3.454 14.908 2.719 1.00 80.94 82 GLY A N 1
ATOM 611 C CA . GLY A 1 82 ? -2.964 14.307 1.474 1.00 80.94 82 GLY A CA 1
ATOM 612 C C . GLY A 1 82 ? -3.566 12.938 1.134 1.00 80.94 82 GLY A C 1
ATOM 613 O O . GLY A 1 82 ? -3.183 12.349 0.121 1.00 80.94 82 GLY A O 1
ATO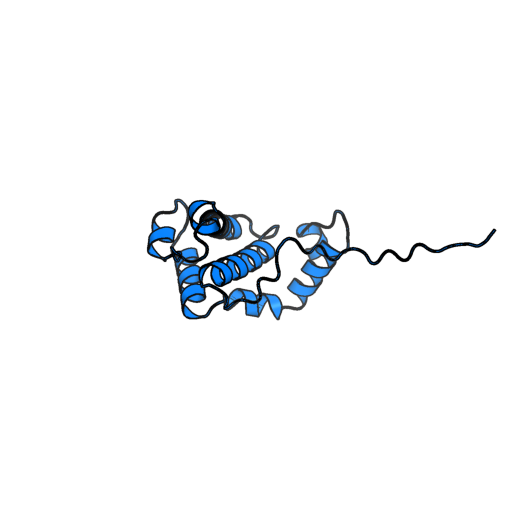M 614 N N . VAL A 1 83 ? -4.515 12.432 1.929 1.00 84.56 83 VAL A N 1
ATOM 615 C CA . VAL A 1 83 ? -5.322 11.253 1.585 1.00 84.56 83 VAL A CA 1
ATOM 616 C C . VAL A 1 83 ? -6.584 11.712 0.853 1.00 84.56 83 VAL A C 1
ATOM 618 O O . VAL A 1 83 ? -7.530 12.216 1.445 1.00 84.56 83 VAL A O 1
ATOM 621 N N . GLY A 1 84 ? -6.579 11.570 -0.474 1.00 87.56 84 GLY A N 1
ATOM 622 C CA . GLY A 1 84 ? -7.713 11.939 -1.328 1.00 87.56 84 GLY A CA 1
ATOM 623 C C . GLY A 1 84 ? -8.720 10.804 -1.542 1.00 87.56 84 GLY A C 1
ATOM 624 O O . GLY A 1 84 ? -8.470 9.648 -1.193 1.00 87.56 84 GLY A O 1
ATOM 625 N N . GLY A 1 85 ? -9.829 11.114 -2.224 1.00 88.25 85 GLY A N 1
ATOM 626 C CA . GLY A 1 85 ? -10.940 10.178 -2.460 1.00 88.25 85 GLY A CA 1
ATOM 627 C C . GLY A 1 85 ? -10.540 8.839 -3.092 1.00 88.25 85 GLY A C 1
ATOM 628 O O . GLY A 1 85 ? -11.061 7.800 -2.707 1.00 88.25 85 GLY A O 1
ATOM 629 N N . LYS A 1 86 ? -9.542 8.820 -3.987 1.00 89.81 86 LYS A N 1
ATOM 630 C CA . LYS A 1 86 ? -9.043 7.569 -4.596 1.00 89.81 86 LYS A CA 1
ATOM 631 C C . LYS A 1 86 ? -8.368 6.633 -3.590 1.00 89.81 86 LYS A C 1
ATOM 633 O O . LYS A 1 86 ? -8.434 5.421 -3.752 1.00 89.81 86 LYS A O 1
ATOM 638 N N . THR A 1 87 ? -7.691 7.177 -2.583 1.00 89.62 87 THR A N 1
ATOM 639 C CA . THR A 1 87 ? -7.048 6.377 -1.531 1.00 89.62 87 THR A CA 1
ATOM 640 C C . THR A 1 87 ? -8.081 5.899 -0.518 1.00 89.62 87 THR A C 1
ATOM 642 O O . THR A 1 87 ? -7.995 4.763 -0.066 1.00 89.62 87 THR A O 1
ATOM 645 N N . LEU A 1 88 ? -9.090 6.726 -0.225 1.00 90.62 88 LEU A N 1
ATOM 646 C CA . LEU A 1 88 ? -10.225 6.339 0.617 1.00 90.62 88 LEU A CA 1
ATOM 647 C C . LEU A 1 88 ? -11.041 5.205 -0.013 1.00 90.62 88 LEU A C 1
ATOM 649 O O . LEU A 1 88 ? -11.342 4.243 0.678 1.00 90.62 88 LEU A O 1
ATOM 653 N N . ALA A 1 89 ? -11.313 5.263 -1.320 1.00 92.12 89 ALA A N 1
ATOM 654 C CA . ALA A 1 89 ? -12.008 4.190 -2.033 1.00 92.12 89 ALA A CA 1
ATOM 655 C C . ALA A 1 89 ? -11.241 2.858 -1.971 1.00 92.12 89 ALA A C 1
ATOM 657 O O . ALA A 1 89 ? -11.831 1.805 -1.762 1.00 92.12 89 ALA A O 1
ATOM 658 N N . LYS A 1 90 ? -9.907 2.903 -2.090 1.00 92.06 90 LYS A N 1
ATOM 659 C CA . LYS A 1 90 ? -9.050 1.720 -1.910 1.00 92.06 90 LYS A CA 1
ATOM 660 C C . LYS A 1 90 ? -9.096 1.195 -0.477 1.00 92.06 90 LYS A C 1
ATOM 662 O O . LYS A 1 90 ? -9.149 -0.005 -0.264 1.00 92.06 90 LYS A O 1
ATOM 667 N N . LEU A 1 91 ? -9.073 2.081 0.514 1.00 90.25 91 LEU A N 1
ATOM 668 C CA . LEU A 1 91 ? -9.192 1.676 1.912 1.00 90.25 91 LEU A CA 1
ATOM 669 C C . LEU A 1 91 ? -10.544 1.003 2.188 1.00 90.25 91 LEU A C 1
ATOM 671 O O . LEU A 1 91 ? -10.587 -0.042 2.827 1.00 90.25 91 LEU A O 1
ATOM 675 N N . GLU A 1 92 ? -11.628 1.576 1.671 1.00 90.88 92 GLU A N 1
ATOM 676 C CA . GLU A 1 92 ? -12.977 1.016 1.763 1.00 90.88 92 GLU A CA 1
ATOM 677 C C . GLU A 1 92 ? -13.062 -0.364 1.101 1.00 90.88 92 GLU A C 1
ATOM 679 O O . GLU A 1 92 ? -13.634 -1.295 1.665 1.00 90.88 92 GLU A O 1
ATOM 684 N N . GLU A 1 93 ? -12.426 -0.528 -0.060 1.00 91.94 93 GLU A N 1
ATOM 685 C CA . GLU A 1 93 ? -12.320 -1.812 -0.750 1.00 91.94 93 GLU A CA 1
ATOM 686 C C . GLU A 1 93 ? -11.629 -2.879 0.111 1.00 91.94 93 GLU A C 1
ATOM 688 O O . GLU A 1 93 ? -12.149 -3.993 0.222 1.00 91.94 93 GLU A O 1
ATOM 693 N N . VAL A 1 94 ? -10.515 -2.539 0.771 1.00 91.06 94 VAL A N 1
ATOM 694 C CA . VAL A 1 94 ? -9.809 -3.484 1.652 1.00 91.06 94 VAL A CA 1
ATOM 695 C C . VAL A 1 94 ? -10.631 -3.810 2.891 1.00 91.06 94 VAL A C 1
ATOM 697 O O . VAL A 1 94 ? -10.723 -4.974 3.258 1.00 91.06 94 VAL A O 1
ATOM 700 N N . ILE A 1 95 ? -11.275 -2.820 3.513 1.00 87.56 95 ILE A N 1
ATOM 701 C CA . ILE A 1 95 ? -12.151 -3.059 4.671 1.00 87.56 95 ILE A CA 1
ATOM 702 C C . ILE A 1 95 ? -13.286 -4.024 4.297 1.00 87.56 95 ILE A C 1
ATOM 704 O O . ILE A 1 95 ? -13.636 -4.899 5.083 1.00 87.56 95 ILE A O 1
ATOM 708 N N . ARG A 1 96 ? -13.839 -3.895 3.086 1.00 88.38 96 ARG A N 1
ATOM 709 C CA . ARG A 1 96 ? -14.941 -4.737 2.605 1.00 88.38 96 ARG A CA 1
ATOM 710 C C . ARG A 1 96 ? -14.501 -6.135 2.164 1.00 88.38 96 ARG A C 1
ATOM 712 O O . ARG A 1 96 ? -15.279 -7.074 2.297 1.00 88.38 96 ARG A O 1
ATOM 719 N N . THR A 1 97 ? -13.322 -6.274 1.559 1.00 88.56 97 THR A N 1
ATOM 720 C CA . THR A 1 97 ? -12.930 -7.505 0.839 1.00 88.56 97 THR A CA 1
ATOM 721 C C . THR A 1 97 ? -11.668 -8.188 1.362 1.00 88.56 97 THR A C 1
ATOM 723 O O . THR A 1 97 ? -11.329 -9.268 0.883 1.00 88.56 97 THR A O 1
ATOM 726 N N . GLY A 1 98 ? -10.968 -7.566 2.311 1.00 87.00 98 GLY A N 1
ATOM 727 C CA . GLY A 1 98 ? -9.687 -8.022 2.852 1.00 87.00 98 GLY A CA 1
ATOM 728 C C . GLY A 1 98 ? -8.470 -7.728 1.965 1.00 87.00 98 GLY A C 1
ATOM 729 O O . GLY A 1 98 ? -7.344 -7.996 2.379 1.00 87.00 98 GLY A O 1
ATOM 730 N N . ASP A 1 99 ? -8.657 -7.182 0.757 1.00 90.56 99 ASP A N 1
ATOM 731 C CA . ASP A 1 99 ? -7.568 -6.947 -0.199 1.00 90.56 99 ASP A CA 1
ATOM 732 C C . ASP A 1 99 ? -7.941 -5.893 -1.267 1.00 90.56 99 ASP A C 1
ATOM 734 O O . ASP A 1 99 ? -9.056 -5.380 -1.293 1.00 90.56 99 ASP A O 1
ATOM 738 N N . LEU A 1 100 ? -7.006 -5.547 -2.154 1.00 91.94 100 LEU A N 1
ATOM 739 C CA . LEU A 1 100 ? -7.239 -4.706 -3.326 1.00 91.94 100 LEU A CA 1
ATOM 740 C C . LEU A 1 100 ? -7.303 -5.549 -4.597 1.00 91.94 100 LEU A C 1
ATOM 742 O O . LEU A 1 100 ? -6.348 -6.243 -4.950 1.00 91.94 100 LEU A O 1
ATOM 746 N N . GLN A 1 101 ? -8.345 -5.357 -5.402 1.00 91.19 101 GLN A N 1
ATOM 747 C CA . GLN A 1 101 ? -8.430 -5.898 -6.758 1.00 91.19 101 GLN A CA 1
ATOM 748 C C . GLN A 1 101 ? -7.192 -5.523 -7.581 1.00 91.19 101 GLN A C 1
ATOM 750 O O . GLN A 1 101 ? -6.693 -6.324 -8.369 1.00 91.19 101 GLN A O 1
ATOM 755 N N . ARG A 1 102 ? -6.646 -4.316 -7.375 1.00 89.25 102 ARG A N 1
ATOM 756 C CA . ARG A 1 102 ? -5.423 -3.891 -8.062 1.00 89.25 102 ARG A CA 1
ATOM 757 C C . ARG A 1 102 ? -4.211 -4.754 -7.704 1.00 89.25 102 ARG A C 1
ATOM 759 O O . ARG A 1 102 ? -3.408 -5.004 -8.596 1.00 89.25 102 ARG A O 1
ATOM 766 N N . ASN A 1 103 ? -4.077 -5.202 -6.457 1.00 90.12 103 ASN A N 1
ATOM 767 C CA . ASN A 1 103 ? -2.972 -6.076 -6.062 1.00 90.12 103 ASN A CA 1
ATOM 768 C C . ASN A 1 103 ? -3.099 -7.435 -6.740 1.00 90.12 103 ASN A C 1
ATOM 770 O O . ASN A 1 103 ? -2.126 -7.907 -7.316 1.00 90.12 103 ASN A O 1
ATOM 774 N N . ARG A 1 104 ? -4.314 -7.992 -6.798 1.00 89.44 104 ARG A N 1
ATOM 775 C CA . ARG A 1 104 ? -4.591 -9.242 -7.524 1.00 89.44 104 ARG A CA 1
ATOM 776 C C . ARG A 1 104 ? -4.231 -9.140 -9.004 1.00 89.44 104 ARG A C 1
ATOM 778 O O . ARG A 1 104 ? -3.568 -10.021 -9.538 1.00 89.44 104 ARG A O 1
ATOM 785 N N . LEU A 1 105 ? -4.612 -8.037 -9.652 1.00 89.69 105 LEU A N 1
ATOM 786 C CA . LEU A 1 105 ? -4.242 -7.776 -11.046 1.00 89.69 105 LEU A CA 1
ATOM 787 C C . LEU A 1 105 ? -2.725 -7.638 -11.219 1.00 89.69 105 LEU A C 1
ATOM 789 O O . LEU A 1 105 ? -2.175 -8.180 -12.168 1.00 89.69 105 LEU A O 1
ATOM 793 N N . ASN A 1 106 ? -2.047 -6.940 -10.305 1.00 87.31 106 ASN A N 1
ATOM 794 C CA . ASN A 1 106 ? -0.596 -6.785 -10.370 1.00 87.31 106 ASN A CA 1
ATOM 795 C C . ASN A 1 106 ? 0.142 -8.113 -10.113 1.00 87.31 106 ASN A C 1
ATOM 797 O O . ASN A 1 106 ? 1.194 -8.336 -10.698 1.00 87.31 106 ASN A O 1
ATOM 801 N N . ALA A 1 107 ? -0.389 -8.979 -9.246 1.00 85.88 107 ALA A N 1
ATOM 802 C CA . ALA A 1 107 ? 0.177 -10.295 -8.958 1.00 85.88 107 ALA A CA 1
ATOM 803 C C . ALA A 1 107 ? 0.026 -11.264 -10.142 1.00 85.88 107 ALA A C 1
ATOM 805 O O . ALA A 1 107 ? 0.899 -12.097 -10.364 1.00 85.88 107 ALA A O 1
ATOM 806 N N . ALA A 1 108 ? -1.056 -11.131 -10.913 1.00 88.62 108 ALA A N 1
ATOM 807 C CA . ALA A 1 108 ? -1.282 -11.895 -12.137 1.00 88.62 108 ALA A CA 1
ATOM 808 C C . ALA A 1 108 ? -0.509 -11.352 -13.356 1.00 88.62 108 ALA A C 1
ATOM 810 O O . ALA A 1 108 ? -0.494 -11.997 -14.402 1.00 88.62 108 ALA A O 1
ATOM 811 N N . ASP A 1 109 ? 0.108 -10.171 -13.252 1.00 87.12 109 ASP A N 1
ATOM 812 C CA . ASP A 1 109 ? 0.840 -9.546 -14.351 1.00 87.12 109 ASP A CA 1
ATOM 813 C C . ASP A 1 109 ? 2.280 -10.106 -14.423 1.00 87.12 109 ASP A C 1
ATOM 815 O O . ASP A 1 109 ? 3.096 -9.835 -13.530 1.00 87.12 109 ASP A O 1
ATOM 819 N N . PRO A 1 110 ? 2.635 -10.859 -15.486 1.00 87.75 110 PRO A N 1
ATOM 820 C CA . PRO A 1 110 ? 3.945 -11.498 -15.596 1.00 87.75 110 PRO A CA 1
ATOM 821 C C . PRO A 1 110 ? 5.087 -10.483 -15.696 1.00 87.75 110 PRO A C 1
ATOM 823 O O . PRO A 1 110 ? 6.196 -10.762 -15.245 1.00 87.75 110 PRO A O 1
ATOM 826 N N . LYS A 1 111 ? 4.829 -9.282 -16.229 1.00 86.50 111 LYS A N 1
ATOM 827 C CA . LYS A 1 111 ? 5.835 -8.222 -16.308 1.00 86.50 111 LYS A CA 1
ATOM 828 C C . LYS A 1 111 ? 6.147 -7.676 -14.920 1.00 86.50 111 LYS A C 1
ATOM 830 O O . LYS A 1 111 ? 7.308 -7.480 -14.574 1.00 86.50 111 LYS A O 1
ATOM 835 N N . ILE A 1 112 ? 5.120 -7.451 -14.102 1.00 84.62 112 ILE A N 1
ATOM 836 C CA . ILE A 1 112 ? 5.304 -6.984 -12.722 1.00 84.62 112 ILE A CA 1
ATOM 837 C C . ILE A 1 112 ? 6.021 -8.046 -11.884 1.00 84.62 112 ILE A C 1
ATOM 839 O O . ILE A 1 112 ? 6.892 -7.693 -11.086 1.00 84.62 112 ILE A O 1
ATOM 843 N N . ALA A 1 113 ? 5.692 -9.324 -12.085 1.00 84.56 113 ALA A N 1
ATOM 844 C CA . ALA A 1 113 ? 6.375 -10.434 -11.431 1.00 84.56 113 ALA A CA 1
ATOM 845 C C . ALA A 1 113 ? 7.870 -10.486 -11.797 1.00 84.56 113 ALA A C 1
ATOM 847 O O . ALA A 1 113 ? 8.708 -10.483 -10.894 1.00 84.56 113 ALA A O 1
ATOM 848 N N . ALA A 1 114 ? 8.206 -10.430 -13.091 1.00 85.81 114 ALA A N 1
ATOM 849 C CA . ALA A 1 114 ? 9.590 -10.434 -13.570 1.00 85.81 114 ALA A CA 1
ATOM 850 C C . ALA A 1 114 ? 10.390 -9.221 -13.060 1.00 85.81 114 ALA A C 1
ATOM 852 O O . ALA A 1 114 ? 11.502 -9.366 -12.551 1.00 85.81 114 ALA A O 1
ATOM 853 N N . GLU A 1 115 ? 9.806 -8.018 -13.107 1.00 86.31 115 GLU A N 1
ATOM 854 C CA . GLU A 1 115 ? 10.440 -6.814 -12.556 1.00 86.31 115 GLU A CA 1
ATOM 855 C C . GLU A 1 115 ? 10.710 -6.947 -11.049 1.00 86.31 115 GLU A C 1
ATOM 857 O O . GLU A 1 115 ? 11.756 -6.516 -10.559 1.00 86.31 115 GLU A O 1
ATOM 862 N N . ARG A 1 116 ? 9.777 -7.535 -10.287 1.00 82.75 116 ARG A N 1
ATOM 863 C CA . ARG A 1 116 ? 9.948 -7.765 -8.845 1.00 82.75 116 ARG A CA 1
ATOM 864 C C . ARG A 1 116 ? 11.071 -8.764 -8.577 1.00 82.75 116 ARG A C 1
ATOM 866 O O . ARG A 1 116 ? 11.909 -8.505 -7.718 1.00 82.75 116 ARG A O 1
ATOM 873 N N . GLU A 1 117 ? 11.109 -9.862 -9.323 1.00 85.25 117 GLU A N 1
ATOM 874 C CA . GLU A 1 117 ? 12.149 -10.888 -9.223 1.00 85.25 117 GLU A CA 1
ATOM 875 C C . GLU A 1 117 ? 13.545 -10.307 -9.492 1.00 85.25 117 GLU A C 1
ATOM 877 O O . GLU A 1 117 ? 14.463 -10.516 -8.697 1.00 85.25 117 GLU A O 1
ATOM 882 N N . MET A 1 118 ? 13.693 -9.491 -10.540 1.00 85.31 118 MET A N 1
ATOM 883 C CA . MET A 1 118 ? 14.961 -8.830 -10.865 1.00 85.31 118 MET A CA 1
ATOM 884 C C . MET A 1 118 ? 15.437 -7.877 -9.765 1.00 85.31 118 MET A C 1
ATOM 886 O O . MET A 1 118 ? 16.616 -7.888 -9.406 1.00 85.31 118 MET A O 1
ATOM 890 N N . ARG A 1 119 ? 14.524 -7.088 -9.187 1.00 83.31 119 ARG A N 1
ATOM 891 C CA . ARG A 1 119 ? 14.836 -6.172 -8.074 1.00 83.31 119 ARG A CA 1
ATOM 892 C C . ARG A 1 119 ? 15.272 -6.906 -6.807 1.00 83.31 119 ARG A C 1
ATOM 894 O O . ARG A 1 119 ? 16.050 -6.360 -6.035 1.00 83.31 119 ARG A O 1
ATOM 901 N N . CYS A 1 120 ? 14.753 -8.111 -6.576 1.00 81.62 120 CYS A N 1
ATOM 902 C CA . CYS A 1 120 ? 15.115 -8.927 -5.418 1.00 81.62 120 CYS A CA 1
ATOM 903 C C . CYS A 1 120 ? 16.432 -9.692 -5.617 1.00 81.62 120 CYS A C 1
ATOM 905 O O . CYS A 1 120 ? 17.120 -9.959 -4.639 1.00 81.62 120 CYS A O 1
ATOM 907 N N . ARG A 1 121 ? 16.786 -10.054 -6.858 1.00 84.50 121 ARG A N 1
ATOM 908 C CA . ARG A 1 121 ? 17.970 -10.882 -7.148 1.00 84.50 121 ARG A CA 1
ATOM 909 C C . ARG A 1 121 ? 19.246 -10.102 -7.426 1.00 84.50 121 ARG A C 1
ATOM 911 O O . ARG A 1 121 ? 20.329 -10.634 -7.206 1.00 84.50 121 ARG A O 1
ATOM 918 N N . ILE A 1 122 ? 19.142 -8.880 -7.942 1.00 84.12 122 ILE A N 1
ATOM 919 C CA . ILE A 1 122 ? 20.303 -8.121 -8.408 1.00 84.12 122 ILE A CA 1
ATOM 920 C C . ILE A 1 122 ? 20.506 -6.909 -7.501 1.00 84.12 122 ILE A C 1
ATOM 922 O O . ILE A 1 122 ? 19.729 -5.952 -7.530 1.00 84.12 122 ILE A O 1
ATOM 926 N N . TRP A 1 123 ? 21.580 -6.926 -6.712 1.00 85.50 123 TRP A N 1
ATOM 927 C CA . TRP A 1 123 ? 21.964 -5.771 -5.906 1.00 85.50 123 TRP A CA 1
ATOM 928 C C . TRP A 1 123 ? 22.256 -4.561 -6.809 1.00 85.50 123 TRP A C 1
ATOM 930 O O . TRP A 1 123 ? 22.949 -4.675 -7.818 1.00 85.50 123 TRP A O 1
ATOM 940 N N . GLY A 1 124 ? 21.676 -3.404 -6.478 1.00 83.06 124 GLY A N 1
ATOM 941 C CA . GLY A 1 124 ? 21.735 -2.196 -7.313 1.00 83.06 124 GLY A CA 1
ATOM 942 C C . GLY A 1 124 ? 20.687 -2.125 -8.437 1.00 83.06 124 GLY A C 1
ATOM 943 O O . GLY A 1 124 ? 20.578 -1.093 -9.102 1.00 83.06 124 GLY A O 1
ATOM 944 N N . CYS A 1 125 ? 19.862 -3.161 -8.636 1.00 84.12 125 CYS A N 1
ATOM 945 C CA . CYS A 1 125 ? 18.771 -3.131 -9.611 1.00 84.12 125 CYS A CA 1
ATOM 946 C C . CYS A 1 125 ? 17.526 -2.437 -9.035 1.00 84.12 125 CYS A C 1
ATOM 948 O O . CYS A 1 125 ? 16.687 -3.030 -8.355 1.00 84.12 125 CYS A O 1
ATOM 950 N N . GLY A 1 126 ? 17.407 -1.136 -9.309 1.00 82.81 126 GLY A N 1
ATOM 951 C CA . GLY A 1 126 ? 16.211 -0.352 -8.999 1.00 82.81 126 GLY A CA 1
ATOM 952 C C . GLY A 1 126 ? 15.056 -0.609 -9.974 1.00 82.81 126 GLY A C 1
ATOM 953 O O . GLY A 1 126 ? 15.221 -1.248 -11.010 1.00 82.81 126 GLY A O 1
ATOM 954 N N . ALA A 1 127 ? 13.877 -0.047 -9.683 1.00 79.38 127 ALA A N 1
ATOM 955 C CA . ALA A 1 127 ? 12.690 -0.204 -10.534 1.00 79.38 127 ALA A CA 1
ATOM 956 C C . ALA A 1 127 ? 12.927 0.239 -11.991 1.00 79.38 127 ALA A C 1
ATOM 958 O O . ALA A 1 127 ? 12.498 -0.441 -12.918 1.00 79.38 127 ALA A O 1
ATOM 959 N N . SER A 1 128 ? 13.658 1.338 -12.196 1.00 81.31 128 SER A N 1
ATOM 960 C CA . SER A 1 128 ? 13.987 1.856 -13.530 1.00 81.31 128 SER A CA 1
ATOM 961 C C . SER A 1 128 ? 14.914 0.937 -14.328 1.00 81.31 128 SER A C 1
ATOM 963 O O . SER A 1 128 ? 14.855 0.940 -15.555 1.00 81.31 128 SER A O 1
ATOM 965 N N . THR A 1 129 ? 15.783 0.189 -13.645 1.00 83.81 129 THR A N 1
ATOM 966 C CA . THR A 1 129 ? 16.695 -0.779 -14.268 1.00 83.81 129 THR A CA 1
ATOM 967 C C . THR A 1 129 ? 15.941 -2.061 -14.595 1.00 83.81 129 THR A C 1
ATOM 969 O O . THR A 1 129 ? 15.984 -2.510 -15.733 1.00 83.81 129 THR A O 1
ATOM 972 N N . ALA A 1 130 ? 15.170 -2.585 -13.639 1.00 84.38 130 ALA A N 1
ATOM 973 C CA . ALA A 1 130 ? 14.363 -3.788 -13.826 1.00 84.38 130 ALA A CA 1
ATOM 974 C C . ALA A 1 130 ? 13.324 -3.648 -14.949 1.00 84.38 130 ALA A C 1
ATOM 976 O O . ALA A 1 130 ? 13.047 -4.616 -15.636 1.00 84.38 130 ALA A O 1
ATOM 977 N N . ALA A 1 131 ? 12.773 -2.451 -15.171 1.00 82.06 131 ALA A N 1
ATOM 978 C CA . ALA A 1 131 ? 11.805 -2.210 -16.244 1.00 82.06 131 ALA A CA 1
ATOM 979 C C . ALA A 1 131 ? 12.410 -2.201 -17.666 1.00 82.06 131 ALA A C 1
ATOM 981 O O . ALA A 1 131 ? 11.654 -2.146 -18.637 1.00 82.06 131 ALA A O 1
ATOM 982 N N . LYS A 1 132 ? 13.745 -2.169 -17.796 1.00 82.69 132 LYS A N 1
ATOM 983 C CA . LYS A 1 132 ? 14.468 -2.123 -19.082 1.00 82.69 132 LYS A CA 1
ATOM 984 C C . LYS A 1 132 ? 15.115 -3.454 -19.474 1.00 82.69 132 LYS A C 1
ATOM 986 O O . LYS A 1 132 ? 15.579 -3.560 -20.607 1.00 82.69 132 LYS A O 1
ATOM 991 N N . LEU A 1 133 ? 15.207 -4.386 -18.531 1.00 76.25 133 LEU A N 1
ATOM 992 C CA . LEU A 1 133 ? 15.733 -5.737 -18.717 1.00 76.25 133 LEU A CA 1
ATOM 993 C C . LEU A 1 133 ? 14.590 -6.687 -19.090 1.00 76.25 133 LEU A C 1
ATOM 995 O O . LEU A 1 133 ? 14.874 -7.648 -19.831 1.00 76.25 133 LEU A O 1
#

InterPro domains:
  IPR027421 DNA polymerase lambda lyase domain superfamily [G3DSA:1.10.150.110] (19-106)
  IPR027421 DNA polymerase lambda lyase domain superfamily [SSF47802] (24-102)

pLDDT: mean 75.57, std 17.81, range [33.22, 92.12]

Secondary structure (DSSP, 8-state):
---------PPP---S----SPPPHHHHHHHHHHHHHHHHTTT-HHHHHHHHHHHHHHTSHHHHS-TTT----HHHHHTSTT--HHHHHHHHHHHHHSS-HHHHHHHS-HHHHHHHHHHHHSTT--HHHHTT-